Protein 9YIU (pdb70)

Secondary structure (DSSP, 8-state):
-EEEEEESS-GGG--HHHHHHHHHHHHHHHTS-GGG-EEEEE-S----BTTB-SS-EEEEEEESSS-STTHHHHHHHHHHHHHHHHH---GGGEEEEEEE--GGG-EETTEE--

B-factor: mean 47.05, std 10.89, range [30.0, 91.82]

Sequence (114 aa):
PVFQLSTNVSQSKVTPELLKQISSLVARILHKPESYVCVHVVADQSMTFAGTDDPCAVGSLKSIGGVGGSQNNSHAKALFALIKDHLEIEGNRMYIEFVDIGAGDIAYNGRTFA

Radius of gyration: 14.39 Å; Cα contacts (8 Å, |Δi|>4): 190; chains: 1; bounding box: 35×36×34 Å

Foldseek 3Di:
DEKEKEKLFDCVLVDPVLQVVVLVLLCVLQVHDSVPYYYYYHYNDQDDFPRHNPIAMEMEDEDQDSQDDCSVVVSVVVVQVSCCVRRVHDPVRYYYYYHHDDQQGDDDPHHGND

Solvent-accessible surface area: 6440 Å² total; per-residue (Å²): 24,39,0,63,1,40,0,27,12,51,133,85,70,28,56,98,104,3,60,131,60,0,16,60,20,0,13,162,8,9,158,58,83,84,95,100,22,69,30,87,20,42,19,104,71,122,37,94,34,90,72,68,116,42,66,0,0,69,5,14,0,74,3,71,29,28,9,51,54,92,72,29,101,73,20,21,163,27,0,50,50,28,1,101,103,73,2,113,0,39,39,121,30,7,144,20,106,46,37,99,35,38,30,44,118,53,68,121,145,82,61,69,104,101

Structure (mmCIF, N/CA/C/O backbone):
data_9YIU
#
_entry.id   9YIU
#
_cell.length_a   64.653
_cell.length_b   64.653
_cell.length_c   174.687
_cell.angle_alpha   90.000
_cell.angle_beta   90.000
_cell.angle_gamma   120.000
#
_symmetry.space_group_name_H-M   'H 3 2'
#
loop_
_entity.id
_entity.type
_entity.pdbx_description
1 polymer 'L-dopachrome isomerase'
2 water water
#
loop_
_atom_site.group_PDB
_atom_site.id
_atom_site.type_symbol
_atom_site.label_atom_id
_atom_site.label_alt_id
_atom_site.label_comp_id
_atom_site.label_asym_id
_atom_site.label_entity_id
_atom_site.label_seq_id
_atom_site.pdbx_PDB_ins_code
_atom_site.Cartn_x
_atom_site.Cartn_y
_atom_site.Cartn_z
_atom_site.occupancy
_atom_site.B_iso_or_equiv
_atom_site.auth_seq_id
_atom_site.auth_comp_id
_atom_site.auth_asym_id
_atom_site.auth_atom_id
_atom_site.pdbx_PDB_model_num
ATOM 1 N N . PRO A 1 1 ? 0.994 -14.248 22.541 1.000 40.200 2 PRO G N 1
ATOM 2 C CA . PRO A 1 1 ? 2.214 -13.427 22.270 1.000 39.277 2 PRO G CA 1
ATOM 3 C C . PRO A 1 1 ? 2.235 -12.851 20.854 1.000 37.759 2 PRO G C 1
ATOM 4 O O . PRO A 1 1 ? 2.132 -13.586 19.886 1.000 37.255 2 PRO G O 1
ATOM 16 N N . VAL A 1 2 ? 2.328 -11.531 20.769 1.000 33.379 3 VAL G N 1
ATOM 17 C CA . VAL A 1 2 ? 2.221 -10.795 19.534 1.000 35.072 3 VAL G CA 1
ATOM 18 C C . VAL A 1 2 ? 3.496 -9.976 19.350 1.000 36.666 3 VAL G C 1
ATOM 19 O O . VAL A 1 2 ? 3.833 -9.177 20.218 1.000 34.426 3 VAL G O 1
ATOM 32 N N . PHE A 1 3 ? 4.132 -10.141 18.177 1.000 33.323 4 PHE G N 1
ATOM 33 C CA . PHE A 1 3 ? 5.278 -9.355 17.787 1.000 32.959 4 PHE G CA 1
ATOM 34 C C . PHE A 1 3 ? 4.901 -8.507 16.565 1.000 33.418 4 PHE G C 1
ATOM 35 O O . PHE A 1 3 ? 4.410 -9.048 15.583 1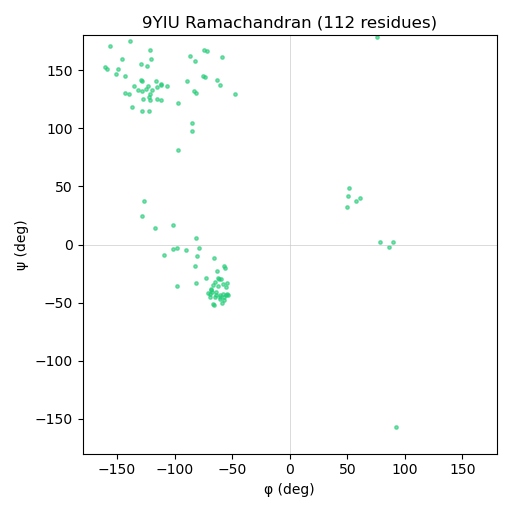.000 35.948 4 PHE G O 1
ATOM 52 N N . GLN A 1 4 ? 5.088 -7.196 16.659 1.000 32.145 5 GLN G N 1
ATOM 53 C 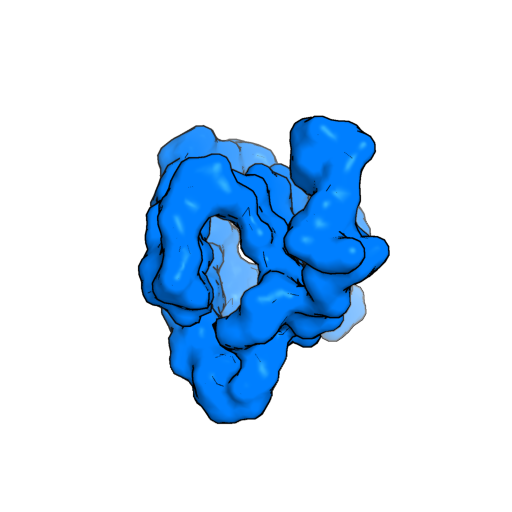CA . GLN A 1 4 ? 4.744 -6.293 15.556 1.000 32.666 5 GLN G CA 1
ATOM 54 C C . GLN A 1 4 ? 5.957 -5.424 15.273 1.000 35.942 5 GLN G C 1
ATOM 55 O O . GLN A 1 4 ? 6.660 -5.002 16.198 1.000 33.441 5 GLN G O 1
ATOM 69 N N . LEU A 1 5 ? 6.214 -5.162 13.987 1.000 33.759 6 LEU G N 1
ATOM 70 C CA . LEU A 1 5 ? 7.382 -4.395 13.623 1.000 34.748 6 LEU G CA 1
ATOM 71 C C . LEU A 1 5 ? 7.017 -3.499 12.451 1.000 34.571 6 LEU G C 1
ATOM 72 O O . LEU A 1 5 ? 6.395 -3.973 11.506 1.000 37.667 6 LEU G O 1
ATOM 88 N N . SER A 1 6 ? 7.348 -2.209 12.580 1.000 36.103 7 SER G N 1
ATOM 89 C CA . SER A 1 6 ? 7.214 -1.272 11.465 1.000 38.098 7 SER G CA 1
ATOM 90 C C . SER A 1 6 ? 8.591 -0.825 10.977 1.000 38.674 7 SER G C 1
ATOM 91 O O . SER A 1 6 ? 9.440 -0.437 11.774 1.000 38.609 7 SER G O 1
ATOM 99 N N . THR A 1 7 ? 8.779 -0.759 9.653 1.000 39.146 8 THR G N 1
ATOM 100 C CA . THR A 1 7 ? 10.061 -0.363 9.074 1.000 40.017 8 THR G CA 1
ATOM 101 C C . THR A 1 7 ? 9.841 0.425 7.782 1.000 43.601 8 THR G C 1
ATOM 102 O O . THR A 1 7 ? 8.761 0.323 7.188 1.000 47.495 8 THR G O 1
ATOM 113 N N . ASN A 1 8 ? 10.875 1.188 7.385 1.000 42.501 9 ASN G N 1
ATOM 114 C CA . ASN A 1 8 ? 10.843 1.970 6.155 1.000 47.017 9 ASN G CA 1
ATOM 115 C C . ASN A 1 8 ? 11.555 1.211 5.028 1.000 51.156 9 ASN G C 1
ATOM 116 O O . ASN A 1 8 ? 11.602 1.698 3.882 1.000 54.130 9 ASN G O 1
ATOM 127 N N . VAL A 1 9 ? 12.128 0.031 5.335 1.000 49.595 10 VAL G N 1
ATOM 128 C CA . VAL A 1 9 ? 12.820 -0.748 4.311 1.000 54.473 10 VAL G CA 1
ATOM 129 C C . VAL A 1 9 ? 11.779 -1.347 3.360 1.000 55.164 10 VAL G C 1
ATOM 130 O O . VAL A 1 9 ? 10.588 -1.365 3.670 1.000 54.279 10 VAL G O 1
ATOM 143 N N . SER A 1 10 ? 12.225 -1.868 2.200 1.000 59.413 11 SER G N 1
ATOM 144 C CA . SER A 1 10 ? 11.308 -2.338 1.167 1.000 59.959 11 SER G CA 1
ATOM 145 C C . SER A 1 10 ? 10.669 -3.656 1.589 1.000 55.320 11 SER G C 1
ATOM 146 O O . SER A 1 10 ? 11.339 -4.511 2.185 1.000 55.891 11 SER G O 1
ATOM 154 N N . GLN A 1 11 ? 9.394 -3.817 1.211 1.000 54.373 12 GLN G N 1
ATOM 155 C CA . GLN A 1 11 ? 8.643 -5.042 1.412 1.000 57.141 12 GLN G CA 1
ATOM 156 C C . GLN A 1 11 ? 9.343 -6.235 0.746 1.000 56.200 12 GLN G C 1
ATOM 157 O O . GLN A 1 11 ? 9.102 -7.376 1.152 1.000 46.361 12 GLN G O 1
ATOM 171 N N . SER A 1 12 ? 10.256 -5.974 -0.195 1.000 62.835 13 SER G N 1
ATOM 172 C CA . SER A 1 12 ? 11.031 -7.035 -0.827 1.000 64.594 13 SER G CA 1
ATOM 173 C C . SER A 1 12 ? 11.758 -7.866 0.237 1.000 65.186 13 SER G C 1
ATOM 174 O O . SER A 1 12 ? 11.889 -9.069 0.099 1.000 59.840 13 SER G O 1
ATOM 182 N N . LYS A 1 13 ? 12.240 -7.231 1.308 1.000 63.918 14 LYS G N 1
ATOM 183 C CA . LYS A 1 13 ? 13.012 -7.942 2.325 1.000 65.202 14 LYS G CA 1
ATOM 184 C C . LYS A 1 13 ? 12.118 -8.717 3.307 1.000 64.671 14 LYS G C 1
ATOM 185 O O . LYS A 1 13 ? 12.587 -9.574 4.049 1.000 59.524 14 LYS G O 1
ATOM 204 N N . VAL A 1 14 ? 10.808 -8.507 3.270 1.000 57.603 15 VAL G N 1
ATOM 205 C CA . VAL A 1 14 ? 9.932 -9.093 4.255 1.000 57.810 15 VAL G CA 1
ATOM 206 C C . VAL A 1 14 ? 9.360 -10.354 3.671 1.000 57.877 15 VAL G C 1
ATOM 207 O O . VAL A 1 14 ? 8.295 -10.427 3.086 1.000 59.016 15 VAL G O 1
ATOM 220 N N . THR A 1 15 ? 10.141 -11.357 3.759 1.000 58.120 16 THR G N 1
ATOM 221 C CA . THR A 1 15 ? 9.672 -12.502 3.047 1.000 60.338 16 THR G CA 1
ATOM 222 C C . THR A 1 15 ? 8.758 -13.285 3.957 1.000 57.866 16 THR G C 1
ATOM 223 O O . THR A 1 15 ? 8.820 -13.149 5.174 1.000 51.738 16 THR G O 1
ATOM 234 N N . PRO A 1 16 ? 7.922 -14.190 3.432 1.000 61.758 17 PRO G N 1
ATOM 235 C CA . PRO A 1 16 ? 7.212 -15.131 4.311 1.000 61.198 17 PRO G CA 1
ATOM 236 C C . PRO A 1 16 ? 8.108 -16.034 5.159 1.000 59.288 17 PRO G C 1
ATOM 237 O O . PRO A 1 16 ? 7.748 -16.468 6.236 1.000 54.869 17 PRO G O 1
ATOM 248 N N . GLU A 1 17 ? 9.298 -16.366 4.695 1.000 52.050 18 GLU G N 1
ATOM 249 C CA . GLU A 1 17 ? 10.263 -16.984 5.582 1.000 55.408 18 GLU G CA 1
ATOM 250 C C . GLU A 1 17 ? 10.755 -16.055 6.677 1.000 50.398 18 GLU G C 1
ATOM 251 O O . GLU A 1 17 ? 11.032 -16.458 7.780 1.000 49.624 18 GLU G O 1
ATOM 263 N N . LEU A 1 18 ? 11.018 -14.817 6.423 1.000 50.388 19 LEU G N 1
ATOM 264 C CA . LEU A 1 18 ? 11.353 -14.049 7.588 1.000 45.013 19 LEU G CA 1
ATOM 265 C C . LEU A 1 18 ? 10.277 -14.173 8.673 1.000 44.483 19 LEU G C 1
ATOM 266 O O . LEU A 1 18 ? 10.601 -14.342 9.850 1.000 44.095 19 LEU G O 1
ATOM 282 N N . LEU A 1 19 ? 9.001 -14.101 8.304 1.000 43.226 20 LEU G N 1
ATOM 283 C CA . LEU A 1 19 ? 7.951 -14.071 9.316 1.000 44.290 20 LEU G CA 1
ATOM 284 C C . LEU A 1 19 ? 7.981 -15.366 10.122 1.000 43.977 20 LEU G C 1
ATOM 285 O O . LEU A 1 19 ? 7.681 -15.387 11.306 1.000 39.524 20 LEU G O 1
ATOM 301 N N . LYS A 1 20 ? 8.296 -16.463 9.442 1.000 41.363 21 LYS G N 1
ATOM 302 C CA . LYS A 1 20 ? 8.425 -17.760 10.078 1.000 45.076 21 LYS G CA 1
ATOM 303 C C . LYS A 1 20 ? 9.560 -17.823 11.088 1.000 43.141 21 LYS G C 1
ATOM 304 O O . LYS A 1 20 ? 9.421 -18.463 12.118 1.000 44.582 21 LYS G O 1
ATOM 323 N N . GLN A 1 21 ? 10.715 -17.261 10.736 1.000 44.240 22 GLN G N 1
ATOM 324 C CA . GLN A 1 21 ? 11.868 -17.286 11.621 1.000 45.563 22 GLN G CA 1
ATOM 325 C C . GLN A 1 21 ? 11.608 -16.406 12.844 1.000 42.070 22 GLN G C 1
ATOM 326 O O . GLN A 1 21 ? 12.060 -16.729 13.938 1.000 39.513 22 GLN G O 1
ATOM 340 N N . ILE A 1 22 ? 10.942 -15.265 12.632 1.000 39.756 23 ILE G N 1
ATOM 341 C CA . ILE A 1 22 ? 10.526 -14.421 13.745 1.000 37.808 23 ILE G CA 1
ATOM 342 C C . ILE A 1 22 ? 9.586 -15.187 14.667 1.000 39.450 23 ILE G C 1
ATOM 343 O O . ILE A 1 22 ? 9.738 -15.101 15.881 1.000 37.931 23 ILE G O 1
ATOM 359 N N . SER A 1 23 ? 8.621 -15.902 14.083 1.000 38.983 24 SER G N 1
ATOM 360 C CA . SER A 1 23 ? 7.623 -16.637 14.835 1.000 40.431 24 SER G CA 1
ATOM 361 C C . SER A 1 23 ? 8.286 -17.665 15.747 1.000 40.988 24 SER G C 1
ATOM 362 O O . SER A 1 23 ? 7.994 -17.762 16.953 1.000 39.475 24 SER G O 1
ATOM 370 N N . SER A 1 24 ? 9.170 -18.436 15.133 1.000 37.640 25 SER G N 1
ATOM 371 C CA . SER A 1 24 ? 9.930 -19.452 15.821 1.000 41.033 25 SER G CA 1
ATOM 372 C C . SER A 1 24 ? 10.725 -18.830 16.978 1.000 40.515 25 SER G C 1
ATOM 373 O O . SER A 1 24 ? 10.787 -19.385 18.083 1.000 40.802 25 SER G O 1
ATOM 381 N N . LEU A 1 25 ? 11.376 -17.698 16.712 1.000 38.306 26 LEU G N 1
ATOM 382 C CA . LEU A 1 25 ? 12.238 -17.089 17.703 1.000 40.264 26 LEU G CA 1
ATOM 383 C C . LEU A 1 25 ? 11.398 -16.551 18.861 1.000 38.793 26 LEU G C 1
ATOM 384 O O . LEU A 1 25 ? 11.791 -16.687 20.015 1.000 39.312 26 LEU G O 1
ATOM 400 N N . VAL A 1 26 ? 10.240 -15.978 18.560 1.000 36.142 27 VAL G N 1
ATOM 401 C CA . VAL A 1 26 ? 9.385 -15.415 19.600 1.000 36.370 27 VAL G CA 1
ATOM 402 C C . VAL A 1 26 ? 8.899 -16.545 20.501 1.000 37.400 27 VAL G C 1
ATOM 403 O O . VAL A 1 26 ? 8.947 -16.406 21.710 1.000 37.940 27 VAL G O 1
ATOM 416 N N . ALA A 1 27 ? 8.460 -17.662 19.929 1.000 35.995 28 ALA G N 1
ATOM 417 C CA . ALA A 1 27 ? 8.035 -18.814 20.715 1.000 37.765 28 ALA G CA 1
ATOM 418 C C . ALA A 1 27 ? 9.152 -19.250 21.668 1.000 40.196 28 ALA G C 1
ATOM 419 O O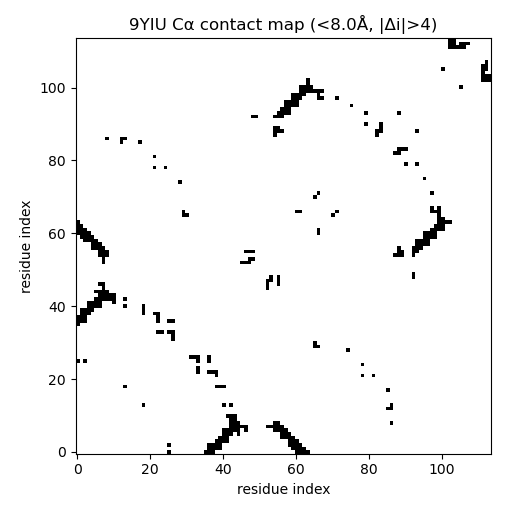 . ALA A 1 27 ? 8.872 -19.586 22.811 1.000 43.706 28 ALA G O 1
ATOM 426 N N . ARG A 1 28 ? 10.399 -19.281 21.172 1.000 38.096 29 ARG G N 1
ATOM 427 C CA . ARG A 1 28 ? 11.549 -19.761 21.922 1.000 42.068 29 ARG G CA 1
ATOM 428 C C . ARG A 1 28 ? 11.829 -18.821 23.091 1.000 41.264 29 ARG G C 1
ATOM 429 O O . ARG A 1 28 ? 11.996 -19.286 24.222 1.000 40.587 29 ARG G O 1
ATOM 450 N N . ILE A 1 29 ? 11.918 -17.515 22.811 1.000 39.669 30 ILE G N 1
ATOM 451 C CA . ILE A 1 29 ? 12.343 -16.563 23.837 1.000 42.403 30 ILE G CA 1
ATOM 452 C C . ILE A 1 29 ? 11.257 -16.335 24.893 1.000 40.739 30 ILE G C 1
ATOM 453 O O . ILE A 1 29 ? 11.600 -16.039 26.048 1.000 40.357 30 ILE G O 1
ATOM 469 N N . LEU A 1 30 ? 9.973 -16.481 24.539 1.000 36.474 31 LEU G N 1
ATOM 470 C CA . LEU A 1 30 ? 8.902 -16.405 25.537 1.000 38.282 31 LEU G CA 1
ATOM 471 C C . LEU A 1 30 ? 8.546 -17.748 26.174 1.000 38.082 31 LEU G C 1
ATOM 472 O O . LEU A 1 30 ? 7.712 -17.805 27.090 1.000 39.370 31 LEU G O 1
ATOM 488 N N . HIS A 1 31 ? 9.148 -18.832 25.704 1.000 38.959 32 HIS G N 1
ATOM 489 C CA . HIS A 1 31 ? 8.831 -20.170 26.196 1.000 39.100 32 HIS G CA 1
ATOM 490 C C . HIS A 1 31 ? 7.319 -20.429 26.154 1.000 39.750 32 HIS G C 1
ATOM 491 O O . HIS A 1 31 ? 6.718 -20.929 27.107 1.000 40.422 32 HIS G O 1
ATOM 506 N N . LYS A 1 32 ? 6.697 -20.128 25.014 1.000 36.972 33 LYS G N 1
ATOM 507 C CA . LYS A 1 32 ? 5.290 -20.393 24.819 1.000 37.609 33 LYS G CA 1
ATOM 508 C C . LYS A 1 32 ? 5.127 -21.151 23.514 1.000 39.758 33 LYS G C 1
ATOM 509 O O . LYS A 1 32 ? 5.972 -21.024 22.646 1.000 41.064 33 LYS G O 1
ATOM 528 N N . PRO A 1 33 ? 4.049 -21.933 23.350 1.000 40.148 34 PRO G N 1
ATOM 529 C CA . PRO A 1 33 ? 3.829 -22.676 22.109 1.000 38.266 34 PRO G CA 1
ATOM 530 C C . PRO A 1 33 ? 3.713 -21.734 20.905 1.000 38.209 34 PRO G C 1
ATOM 531 O O . PRO A 1 33 ? 3.015 -20.722 20.942 1.000 36.025 34 PRO G O 1
ATOM 542 N N . GLU A 1 34 ? 4.358 -22.114 19.796 1.000 39.295 35 GLU G N 1
ATOM 543 C CA . GLU A 1 34 ? 4.278 -21.311 18.584 1.000 40.827 35 GLU G CA 1
ATOM 544 C C . GLU A 1 34 ? 2.841 -21.235 18.038 1.000 39.566 35 GLU G C 1
ATOM 545 O O . GLU A 1 34 ? 2.491 -20.265 17.354 1.000 38.491 35 GLU G O 1
ATOM 557 N N . SER A 1 35 ? 1.994 -22.205 18.381 1.000 36.898 36 SER G N 1
ATOM 558 C CA . SER A 1 35 ? 0.586 -22.162 18.004 1.000 40.750 36 SER G CA 1
ATOM 559 C C . SER A 1 35 ? -0.140 -20.898 18.471 1.000 41.152 36 SER G C 1
ATOM 560 O O . SER A 1 35 ? -1.187 -20.600 17.905 1.000 40.328 36 SER G O 1
ATOM 568 N N . TYR A 1 36 ? 0.378 -20.168 19.488 1.000 36.737 37 TYR G N 1
ATOM 569 C CA . TYR A 1 36 ? -0.248 -18.929 19.939 1.000 36.302 37 TYR G CA 1
ATOM 570 C C . TYR A 1 36 ? 0.439 -17.664 19.424 1.000 36.582 37 TYR G C 1
ATOM 571 O O . TYR A 1 36 ? -0.018 -16.555 19.724 1.000 37.633 37 TYR G O 1
ATOM 589 N N . VAL A 1 37 ? 1.553 -17.817 18.694 1.000 36.081 38 VAL G N 1
ATOM 590 C CA . VAL A 1 37 ? 2.351 -16.665 18.289 1.000 32.285 38 VAL G CA 1
ATOM 591 C C . VAL A 1 37 ? 1.740 -16.049 17.032 1.000 34.182 38 VAL G C 1
ATOM 592 O O . VAL A 1 37 ? 1.462 -16.753 16.054 1.000 34.861 38 VAL G O 1
ATOM 605 N N . CYS A 1 38 ? 1.595 -14.727 17.085 1.000 33.394 39 CYS G N 1
ATOM 606 C CA . CYS A 1 38 ? 1.212 -13.931 15.934 1.000 35.024 39 CYS G CA 1
ATOM 607 C C . CYS A 1 38 ? 2.308 -12.914 15.637 1.000 36.660 39 CYS G C 1
ATOM 608 O O . CYS A 1 38 ? 2.823 -12.278 16.545 1.000 31.656 39 CYS G O 1
ATOM 616 N N . VAL A 1 39 ? 2.696 -12.806 14.358 1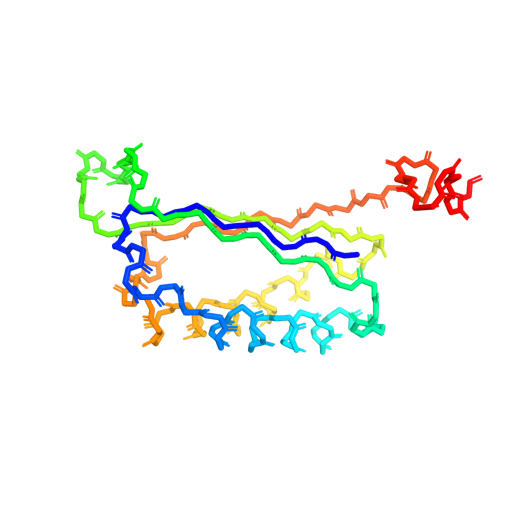.000 36.473 40 VAL G N 1
ATOM 617 C CA . VAL A 1 39 ? 3.746 -11.911 13.906 1.000 36.712 40 VAL G CA 1
ATOM 618 C C . VAL A 1 39 ? 3.157 -10.999 12.829 1.000 37.689 40 VAL G C 1
ATOM 619 O O . VAL A 1 39 ? 2.432 -11.491 11.947 1.000 37.705 40 VAL G O 1
ATOM 632 N N . HIS A 1 40 ? 3.482 -9.702 12.913 1.000 34.671 41 HIS G N 1
ATOM 633 C CA . HIS A 1 40 ? 3.022 -8.706 11.957 1.000 35.811 41 HIS G CA 1
ATOM 634 C C . HIS A 1 40 ? 4.189 -7.783 11.619 1.000 39.025 41 HIS G C 1
ATOM 635 O O . HIS A 1 40 ? 4.741 -7.133 12.502 1.000 35.102 41 HIS G O 1
ATOM 650 N N . VAL A 1 41 ? 4.584 -7.760 10.317 1.000 37.500 42 VAL G N 1
ATOM 651 C CA . VAL A 1 41 ? 5.681 -6.903 9.931 1.000 39.116 42 VAL G CA 1
ATOM 652 C C . VAL A 1 41 ? 5.175 -6.023 8.831 1.000 42.140 42 VAL G C 1
ATOM 653 O O . VAL A 1 41 ? 4.571 -6.535 7.894 1.000 43.734 42 VAL G O 1
ATOM 666 N N . VAL A 1 42 ? 5.479 -4.741 8.972 1.000 42.217 43 VAL G N 1
ATOM 667 C CA . VAL A 1 42 ? 4.962 -3.724 8.072 1.000 46.315 43 VAL G CA 1
ATOM 668 C C . VAL A 1 42 ? 6.142 -3.009 7.430 1.000 45.174 43 VAL G C 1
ATOM 669 O O . VAL A 1 42 ? 7.034 -2.577 8.120 1.000 44.464 43 VAL G O 1
ATOM 682 N N . ALA A 1 43 ? 6.151 -2.879 6.098 1.000 44.682 44 ALA G N 1
ATOM 683 C CA . ALA A 1 43 ? 7.346 -2.411 5.403 1.000 46.517 44 ALA G CA 1
ATOM 684 C C . ALA A 1 43 ? 7.030 -1.145 4.611 1.000 44.803 44 ALA G C 1
ATOM 685 O O . ALA A 1 43 ? 5.863 -0.779 4.509 1.000 41.559 44 ALA G O 1
ATOM 692 N N . ASP A 1 44 ? 8.096 -0.466 4.145 1.000 49.275 45 ASP G N 1
ATOM 693 C CA . ASP A 1 44 ? 7.988 0.720 3.292 1.000 54.241 45 ASP G CA 1
ATOM 694 C C . ASP A 1 44 ? 7.159 1.825 3.950 1.000 52.657 45 ASP G C 1
ATOM 695 O O . ASP A 1 44 ? 6.435 2.552 3.266 1.000 49.962 45 ASP G O 1
ATOM 704 N N . GLN A 1 45 ? 7.305 1.967 5.268 1.000 48.248 46 GLN G N 1
ATOM 705 C CA . GLN A 1 45 ? 6.608 3.006 6.007 1.000 44.990 46 GLN G CA 1
ATOM 706 C C . GLN A 1 45 ? 7.330 4.345 5.914 1.000 39.866 46 GLN G C 1
ATOM 707 O O . GLN A 1 45 ? 8.517 4.390 5.628 1.000 44.126 46 GLN G O 1
ATOM 721 N N . SER A 1 46 ? 6.581 5.430 6.144 1.000 37.181 47 SER G N 1
ATOM 722 C CA . SER A 1 46 ? 7.133 6.761 6.251 1.000 38.518 47 SER G CA 1
ATOM 723 C C . SER A 1 46 ? 7.595 6.971 7.675 1.000 39.837 47 SER G C 1
ATOM 724 O O . SER A 1 46 ? 6.766 7.124 8.560 1.000 36.280 47 SER G O 1
ATOM 732 N N . MET A 1 47 ? 8.904 6.917 7.863 1.000 37.577 48 MET G N 1
ATOM 733 C CA . MET A 1 47 ? 9.450 6.880 9.210 1.000 37.315 48 MET G CA 1
ATOM 734 C C . MET A 1 47 ? 10.715 7.701 9.180 1.000 40.951 48 MET G C 1
ATOM 735 O O . MET A 1 47 ? 11.363 7.718 8.152 1.000 43.512 48 MET G O 1
ATOM 749 N N . THR A 1 48 ? 11.003 8.407 10.271 1.000 39.538 49 THR G N 1
ATOM 750 C CA . THR A 1 48 ? 12.327 8.933 10.510 1.000 40.068 49 THR G CA 1
ATOM 751 C C . THR A 1 48 ? 12.838 8.433 11.862 1.000 38.971 49 THR G C 1
ATOM 752 O O . THR A 1 48 ? 12.084 8.114 12.789 1.000 36.887 49 THR G O 1
ATOM 763 N N . PHE A 1 49 ? 14.158 8.366 11.938 1.000 38.640 50 PHE G N 1
ATOM 764 C CA . PHE A 1 49 ? 14.850 8.137 13.189 1.000 39.173 50 PHE G CA 1
ATOM 765 C C . PHE A 1 49 ? 15.994 9.136 13.212 1.000 42.390 50 PHE G C 1
ATOM 766 O O . PHE A 1 49 ? 16.658 9.343 12.190 1.000 43.771 50 PHE G O 1
ATOM 783 N N . ALA A 1 50 ? 16.190 9.771 14.358 1.000 38.475 51 ALA G N 1
ATOM 784 C CA . ALA A 1 50 ? 17.177 10.826 14.509 1.000 39.888 51 ALA G CA 1
ATOM 785 C C . ALA A 1 50 ? 17.069 11.879 13.419 1.000 40.979 51 ALA G C 1
ATOM 786 O O . ALA A 1 50 ? 18.082 12.435 13.035 1.000 44.272 51 ALA G O 1
ATOM 793 N N . GLY A 1 51 ? 15.862 12.139 12.912 1.000 40.787 52 GLY G N 1
ATOM 794 C CA . GLY A 1 51 ? 15.667 13.221 11.956 1.000 45.023 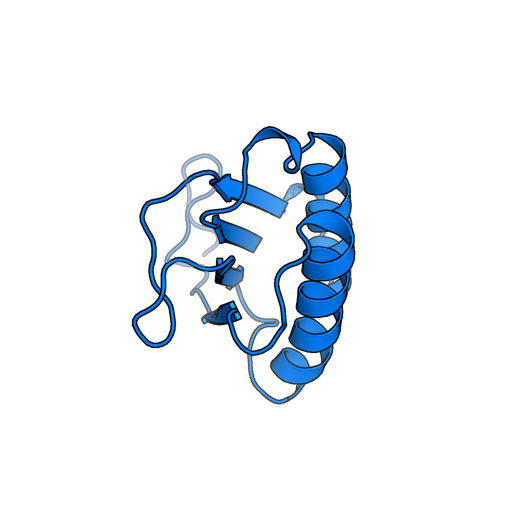52 GLY G CA 1
ATOM 795 C C . GLY A 1 51 ? 15.920 12.809 10.501 1.000 45.719 52 GLY G C 1
ATOM 796 O O . GLY A 1 51 ? 15.738 13.663 9.612 1.000 48.995 52 GLY G O 1
ATOM 800 N N . THR A 1 52 ? 16.324 11.541 10.250 1.000 44.110 53 THR G N 1
ATOM 801 C CA . THR A 1 52 ? 16.676 11.103 8.896 1.000 46.599 53 THR G CA 1
ATOM 802 C C . THR A 1 52 ? 15.770 9.948 8.467 1.000 47.621 53 THR G C 1
ATOM 803 O O . THR A 1 52 ? 15.184 9.260 9.319 1.000 45.279 53 THR G O 1
ATOM 814 N N . ASP A 1 53 ? 15.666 9.712 7.149 1.000 49.040 54 ASP G N 1
ATOM 815 C CA . ASP A 1 53 ? 14.789 8.679 6.631 1.000 51.481 54 ASP G CA 1
ATOM 816 C C . A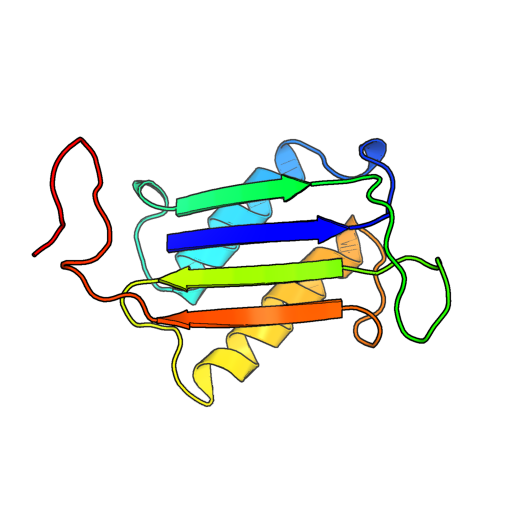SP A 1 53 ? 15.595 7.437 6.257 1.000 49.839 54 ASP G C 1
ATOM 817 O O . ASP A 1 53 ? 15.104 6.562 5.535 1.000 53.067 54 ASP G O 1
ATOM 826 N N . ASP A 1 54 ? 16.831 7.326 6.753 1.000 49.415 55 ASP G N 1
ATOM 827 C CA . ASP A 1 54 ? 17.613 6.104 6.586 1.000 52.012 55 ASP G CA 1
ATOM 828 C C . ASP A 1 54 ? 16.858 4.929 7.219 1.000 54.319 55 ASP G C 1
ATOM 829 O O . ASP A 1 54 ? 15.970 5.139 8.044 1.000 48.236 55 ASP G O 1
ATOM 835 N N . PRO A 1 55 ? 17.187 3.659 6.871 1.000 52.329 56 PRO G N 1
ATOM 836 C CA . PRO A 1 55 ? 16.532 2.482 7.450 1.000 49.466 56 PRO G CA 1
ATOM 837 C C . PRO A 1 55 ? 16.394 2.485 8.967 1.000 45.541 56 PRO G C 1
ATOM 838 O O . PRO A 1 55 ? 17.377 2.675 9.675 1.000 47.087 56 PRO G O 1
ATOM 849 N N . CYS A 1 56 ? 15.180 2.235 9.437 1.000 44.493 57 CYS G N 1
ATOM 850 C CA . CYS A 1 56 ? 14.907 2.223 10.867 1.000 42.436 57 CYS G CA 1
ATOM 851 C C . CYS A 1 56 ? 13.678 1.359 11.112 1.000 41.498 57 CYS G C 1
ATOM 852 O O . CYS A 1 56 ? 12.995 0.971 10.167 1.000 40.874 57 CYS G O 1
ATOM 860 N N . ALA A 1 57 ? 13.391 1.083 12.389 1.000 40.354 58 ALA G N 1
ATOM 861 C CA . ALA A 1 57 ? 12.270 0.234 12.754 1.000 38.805 58 ALA G CA 1
ATOM 862 C C . ALA A 1 57 ? 11.857 0.505 14.192 1.000 36.846 58 ALA G C 1
ATOM 863 O O . ALA A 1 57 ? 12.681 0.911 15.002 1.000 38.040 58 ALA G O 1
ATOM 870 N N . VAL A 1 58 ? 10.564 0.291 14.453 1.000 37.294 59 VAL G N 1
ATOM 871 C CA . VAL A 1 58 ? 10.003 0.287 15.788 1.000 35.589 59 VAL G CA 1
ATOM 872 C C . VAL A 1 58 ? 9.150 -0.955 15.900 1.000 36.491 59 VAL G C 1
ATOM 873 O O . VAL A 1 58 ? 8.332 -1.202 15.046 1.000 36.898 59 VAL G O 1
ATOM 886 N N . GLY A 1 59 ? 9.291 -1.706 16.991 1.000 38.701 60 GLY G N 1
ATOM 887 C CA . GLY A 1 59 ? 8.485 -2.895 17.187 1.000 34.079 60 GLY G CA 1
ATOM 888 C C . GLY A 1 59 ? 7.998 -3.029 18.615 1.000 31.762 60 GLY G C 1
ATOM 889 O O . GLY A 1 59 ? 8.336 -2.214 19.460 1.000 32.150 60 GLY G O 1
ATOM 893 N N . SER A 1 60 ? 7.174 -4.049 18.821 1.000 32.044 61 SER G N 1
ATOM 894 C CA . SER A 1 60 ? 6.704 -4.374 20.161 1.000 32.632 61 SER G CA 1
ATOM 895 C C . SER A 1 60 ? 6.424 -5.873 20.263 1.000 34.600 61 SER G C 1
ATOM 896 O O . SER A 1 60 ? 5.950 -6.519 19.322 1.000 32.565 61 SER G O 1
ATOM 904 N N . LEU A 1 61 ? 6.677 -6.386 21.470 1.000 31.781 62 LEU G N 1
ATOM 905 C CA . LEU A 1 61 ? 6.441 -7.759 21.838 1.000 30.833 62 LEU G CA 1
ATOM 906 C C . LEU A 1 61 ? 5.498 -7.725 23.032 1.000 33.260 62 LEU G C 1
ATOM 907 O O . LEU A 1 61 ? 5.870 -7.160 24.065 1.000 32.744 62 LEU G O 1
ATOM 923 N N . LYS A 1 62 ? 4.280 -8.245 22.858 1.000 33.424 63 LYS G N 1
ATOM 924 C CA . LYS A 1 62 ? 3.259 -8.212 23.889 1.000 35.202 63 LYS G CA 1
ATOM 925 C C . LYS A 1 62 ? 2.935 -9.627 24.321 1.000 33.675 63 LYS G C 1
ATOM 926 O O . LYS A 1 62 ? 2.798 -10.501 23.499 1.000 31.929 63 LYS G O 1
ATOM 945 N N . SER A 1 63 ? 2.819 -9.857 25.630 1.000 33.654 64 SER G N 1
ATOM 946 C CA . SER A 1 63 ? 2.787 -11.211 26.125 1.000 36.396 64 SER G CA 1
ATOM 947 C C . SER A 1 63 ? 2.166 -11.187 27.513 1.000 36.257 64 SER G C 1
ATOM 948 O O . SER A 1 63 ? 2.238 -10.166 28.196 1.000 38.122 64 SER G O 1
ATOM 956 N N . ILE A 1 64 ? 1.555 -12.290 27.907 1.000 35.816 65 ILE G N 1
ATOM 957 C CA . ILE A 1 64 ? 1.180 -12.446 29.313 1.000 37.396 65 ILE G CA 1
ATOM 958 C C . ILE A 1 64 ? 2.401 -12.996 30.038 1.000 39.243 65 ILE G C 1
ATOM 959 O O . ILE A 1 64 ? 2.637 -14.194 29.987 1.000 41.696 65 ILE G O 1
ATOM 975 N N . GLY A 1 65 ? 3.168 -12.101 30.680 1.000 40.813 66 GLY G N 1
ATOM 976 C CA . GLY A 1 65 ? 4.417 -12.456 31.334 1.000 43.725 66 GLY G CA 1
ATOM 977 C C . GLY A 1 65 ? 5.551 -12.683 30.323 1.000 42.094 66 GLY G C 1
ATOM 978 O O . GLY A 1 65 ? 5.362 -12.521 29.116 1.000 40.817 66 GLY G O 1
ATOM 982 N N . GLY A 1 66 ? 6.749 -12.986 30.835 1.000 41.172 67 GLY G N 1
ATOM 983 C CA . GLY A 1 66 ? 7.921 -13.245 30.015 1.000 43.431 67 GLY G CA 1
ATOM 984 C C . GLY A 1 66 ? 8.565 -11.961 29.479 1.000 42.768 67 GLY G C 1
ATOM 985 O O . GLY A 1 66 ? 9.562 -12.021 28.766 1.000 41.056 67 GLY G O 1
ATOM 989 N N . VAL A 1 67 ? 8.025 -10.784 29.855 1.000 41.980 68 VAL G N 1
ATOM 990 C CA . VAL A 1 67 ? 8.490 -9.537 29.288 1.000 45.044 68 VAL G CA 1
ATOM 991 C C . VAL A 1 67 ? 8.877 -8.565 30.392 1.000 50.169 68 VAL G C 1
ATOM 992 O O . VAL A 1 67 ? 8.699 -7.358 30.231 1.000 53.271 68 VAL G O 1
ATOM 1005 N N . GLY A 1 68 ? 9.478 -9.053 31.484 1.000 54.911 69 GLY G N 1
ATOM 1006 C CA . GLY A 1 68 ? 9.820 -8.115 32.538 1.000 56.734 69 GLY G CA 1
ATOM 1007 C C . GLY A 1 68 ? 11.280 -8.227 32.942 1.000 62.649 69 GLY G C 1
ATOM 1008 O O . GLY A 1 68 ? 11.718 -9.317 33.297 1.000 69.200 69 GLY G O 1
ATOM 1012 N N . GLY A 1 69 ? 12.022 -7.119 32.909 1.000 58.682 70 GLY G N 1
ATOM 1013 C CA . GLY A 1 69 ? 13.329 -7.128 33.543 1.000 63.621 70 GLY G CA 1
ATOM 1014 C C . GLY A 1 69 ? 14.475 -7.508 32.610 1.000 59.786 70 GLY G C 1
ATOM 1015 O O . GLY A 1 69 ? 14.380 -7.335 31.403 1.000 65.702 70 GLY G O 1
ATOM 1019 N N . SER A 1 70 ? 15.570 -7.993 33.203 1.000 60.221 71 SER G N 1
ATOM 1020 C CA . SER A 1 70 ? 16.787 -8.240 32.446 1.000 64.463 71 SER G CA 1
ATOM 1021 C C . SER A 1 70 ? 16.550 -9.357 31.423 1.000 55.068 71 SER G C 1
ATOM 1022 O O . SER A 1 70 ? 17.391 -9.544 30.545 1.000 60.153 71 SER G O 1
ATOM 1030 N N . GLN A 1 71 ? 15.420 -10.088 31.506 1.000 50.524 72 GLN G N 1
ATOM 1031 C CA . GLN A 1 71 ? 15.123 -11.063 30.455 1.000 53.622 72 GLN G CA 1
ATOM 1032 C C . GLN A 1 71 ? 14.908 -10.302 29.153 1.000 51.612 72 GLN G C 1
ATOM 1033 O O . GLN A 1 71 ? 15.249 -10.805 28.080 1.000 52.083 72 GLN G O 1
ATOM 1047 N N . ASN A 1 72 ? 14.375 -9.076 29.260 1.000 47.056 73 ASN G N 1
ATOM 1048 C CA . ASN A 1 72 ? 14.134 -8.279 28.069 1.000 43.286 73 ASN G CA 1
ATOM 1049 C C . ASN A 1 72 ? 15.456 -7.978 27.365 1.000 45.532 73 ASN G C 1
ATOM 1050 O O . ASN A 1 72 ? 15.463 -7.876 26.132 1.000 42.361 73 ASN G O 1
ATOM 1061 N N . ASN A 1 73 ? 16.567 -7.910 28.114 1.000 44.843 74 ASN G N 1
ATOM 1062 C CA . ASN A 1 73 ? 17.857 -7.640 27.509 1.000 49.967 74 ASN G CA 1
ATOM 1063 C C . ASN A 1 73 ? 18.287 -8.760 26.591 1.000 50.228 74 ASN G C 1
ATOM 1064 O O . ASN A 1 73 ? 18.684 -8.489 25.464 1.000 54.698 74 ASN G O 1
ATOM 1075 N N . SER A 1 74 ? 18.262 -9.986 27.109 1.000 50.866 75 SER G N 1
ATOM 1076 C CA . SER A 1 74 ? 18.662 -11.155 26.339 1.000 55.769 75 SER G CA 1
ATOM 1077 C C . SER A 1 74 ? 17.773 -11.325 25.095 1.000 53.982 75 SER G C 1
ATOM 1078 O O . SER A 1 74 ? 18.230 -11.608 23.976 1.000 56.775 75 SER G O 1
ATOM 1086 N N . HIS A 1 75 ? 16.472 -11.140 25.290 1.000 47.340 76 HIS G N 1
ATOM 1087 C CA . HIS A 1 75 ? 15.506 -11.283 24.207 1.000 45.626 76 HIS G CA 1
ATOM 1088 C C . HIS A 1 75 ? 15.735 -10.228 23.128 1.000 42.485 76 HIS G C 1
ATOM 1089 O O . HIS A 1 75 ? 15.652 -10.549 21.936 1.000 45.815 76 HIS G O 1
ATOM 1104 N N . ALA A 1 76 ? 16.026 -8.987 23.535 1.000 40.253 77 ALA G N 1
ATOM 1105 C CA . ALA A 1 76 ? 16.358 -7.918 22.598 1.000 40.776 77 ALA G CA 1
ATOM 1106 C C . ALA A 1 76 ? 17.549 -8.283 21.714 1.000 45.277 77 ALA G C 1
ATOM 1107 O O . ALA A 1 76 ? 17.546 -8.067 20.497 1.000 46.517 77 ALA G O 1
ATOM 1114 N N . LYS A 1 77 ? 18.613 -8.774 22.332 1.000 46.663 78 LYS G N 1
ATOM 1115 C CA . LYS A 1 77 ? 19.818 -9.055 21.573 1.000 49.800 78 LYS G CA 1
ATOM 1116 C C . LYS A 1 77 ? 19.472 -9.982 20.399 1.000 50.790 78 LYS G C 1
ATOM 1117 O O . LYS A 1 77 ? 19.954 -9.774 19.283 1.000 51.366 78 LYS G O 1
ATOM 1136 N N . ALA A 1 78 ? 18.633 -10.995 20.653 1.000 48.956 79 ALA G N 1
ATOM 1137 C CA . ALA A 1 78 ? 18.308 -12.004 19.646 1.000 48.647 79 ALA G CA 1
ATOM 1138 C C . ALA A 1 78 ? 17.455 -11.422 18.508 1.000 47.741 79 ALA G C 1
ATOM 1139 O O . ALA A 1 78 ? 17.681 -11.735 17.331 1.000 45.687 79 ALA G O 1
ATOM 1146 N N . LEU A 1 79 ? 16.467 -10.588 18.871 1.000 46.404 80 LEU G N 1
ATOM 1147 C CA . LE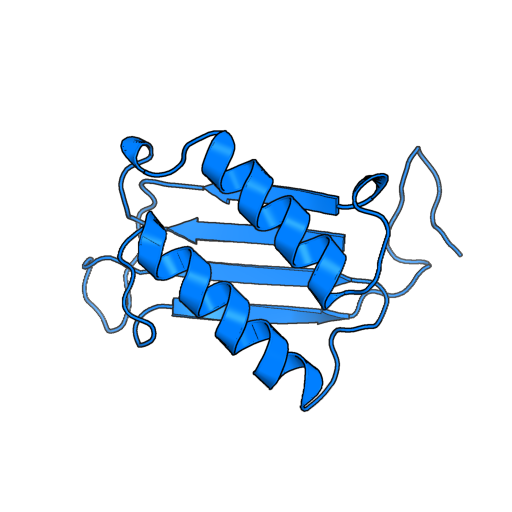U A 1 79 ? 15.531 -9.981 17.931 1.000 41.326 80 LEU G CA 1
ATOM 1148 C C . LEU A 1 79 ? 16.262 -8.959 17.077 1.000 43.166 80 LEU G C 1
ATOM 1149 O O . LEU A 1 79 ? 16.075 -8.936 15.867 1.000 43.472 80 LEU G O 1
ATOM 1165 N N . PHE A 1 80 ? 17.084 -8.116 17.708 1.000 41.914 81 PHE G N 1
ATOM 1166 C CA . PHE A 1 80 ? 17.884 -7.153 16.962 1.000 44.591 81 PHE G CA 1
ATOM 1167 C C . PHE A 1 80 ? 18.775 -7.904 15.965 1.000 47.918 81 PHE G C 1
ATOM 1168 O O . PHE A 1 80 ? 18.872 -7.476 14.822 1.000 51.179 81 PHE G O 1
ATOM 1185 N N . ALA A 1 81 ? 19.384 -9.020 16.392 1.000 48.743 82 ALA G N 1
ATOM 1186 C CA . ALA A 1 81 ? 20.292 -9.822 15.576 1.000 53.221 82 ALA G CA 1
ATOM 1187 C C . ALA A 1 81 ? 19.576 -10.362 14.339 1.000 52.523 82 ALA G C 1
ATOM 1188 O O . ALA A 1 81 ? 20.083 -10.235 13.222 1.000 54.896 82 ALA G O 1
ATOM 1195 N N . LEU A 1 82 ? 18.380 -10.913 14.537 1.000 49.453 83 LEU G N 1
ATOM 1196 C CA . LEU A 1 82 ? 17.617 -11.459 13.428 1.000 49.982 83 LEU G CA 1
ATOM 1197 C C . LEU A 1 82 ? 17.185 -10.326 12.497 1.000 48.851 83 LEU G C 1
ATOM 1198 O O . LEU A 1 82 ? 17.292 -10.453 11.281 1.000 50.740 83 LEU G O 1
ATOM 1214 N N . ILE A 1 83 ? 16.880 -9.146 13.026 1.000 48.338 84 ILE G N 1
ATOM 1215 C CA . ILE A 1 83 ? 16.237 -8.167 12.162 1.000 49.391 84 ILE G CA 1
ATOM 1216 C C . ILE A 1 83 ? 17.259 -7.467 11.311 1.000 53.541 84 ILE G C 1
ATOM 1217 O O . ILE A 1 83 ? 17.120 -7.058 10.187 1.000 54.347 84 ILE G O 1
ATOM 1233 N N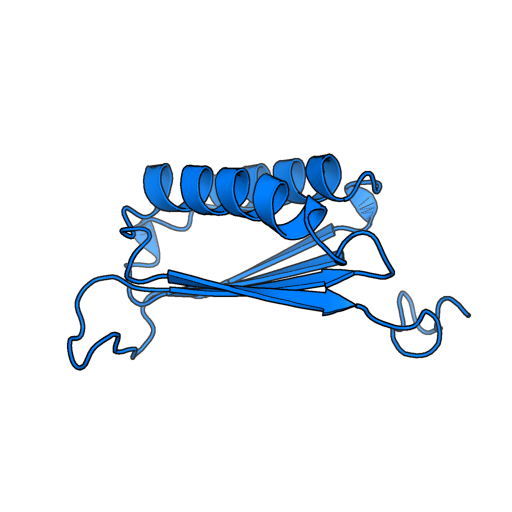 . LYS A 1 84 ? 18.353 -7.322 11.876 1.000 52.714 85 LYS G N 1
ATOM 1234 C CA . LYS A 1 84 ? 19.398 -6.842 11.054 1.000 56.222 85 LYS G CA 1
ATOM 1235 C C . LYS A 1 84 ? 19.903 -7.826 10.034 1.000 59.468 85 LYS G C 1
ATOM 1236 O O . LYS A 1 84 ? 20.386 -7.527 8.995 1.000 63.983 85 LYS G O 1
ATOM 1255 N N . ASP A 1 85 ? 20.067 -9.014 10.350 1.000 62.923 86 ASP G N 1
ATOM 1256 C CA . ASP A 1 85 ? 20.645 -9.778 9.288 1.000 66.559 86 ASP G CA 1
ATOM 1257 C C . ASP A 1 85 ? 19.754 -9.788 8.057 1.000 59.788 86 ASP G C 1
ATOM 1258 O O . ASP A 1 85 ? 20.259 -9.852 6.965 1.000 68.865 86 ASP G O 1
ATOM 1267 N N . HIS A 1 86 ? 18.452 -9.682 8.245 1.000 54.664 87 HIS G N 1
ATOM 1268 C CA . HIS A 1 86 ? 17.492 -9.869 7.175 1.000 57.079 87 HIS G CA 1
ATOM 1269 C C . HIS A 1 86 ? 17.030 -8.538 6.576 1.000 55.703 87 HIS G C 1
ATOM 1270 O O . HIS A 1 86 ? 16.786 -8.443 5.382 1.000 56.437 87 HIS G O 1
ATOM 1285 N N . LEU A 1 87 ? 16.901 -7.506 7.408 1.000 52.219 88 LEU G N 1
ATOM 1286 C CA . LEU A 1 87 ? 16.376 -6.223 6.986 1.000 52.359 88 LEU G CA 1
ATOM 1287 C C . LEU A 1 87 ? 17.492 -5.173 6.960 1.000 55.388 88 LEU G C 1
ATOM 1288 O O . LEU A 1 87 ? 17.293 -4.089 6.438 1.000 58.113 88 LEU G O 1
ATOM 1304 N N . GLU A 1 88 ? 18.680 -5.487 7.481 1.000 57.352 89 GLU G N 1
ATOM 1305 C CA . GLU A 1 88 ? 19.826 -4.590 7.410 1.000 58.624 89 GLU G CA 1
ATOM 1306 C C . GLU A 1 88 ? 19.522 -3.274 8.128 1.000 55.834 89 GLU G C 1
ATOM 1307 O O . GLU A 1 88 ? 19.907 -2.213 7.655 1.000 58.106 89 GLU G O 1
ATOM 1319 N N . ILE A 1 89 ? 18.835 -3.349 9.277 1.000 53.154 90 ILE G N 1
ATOM 1320 C CA . ILE A 1 89 ? 18.575 -2.183 10.118 1.000 53.099 90 ILE G CA 1
ATOM 1321 C C . ILE A 1 89 ? 19.629 -2.169 11.223 1.000 56.322 90 ILE G C 1
ATOM 1322 O O . ILE A 1 89 ? 19.757 -3.146 11.960 1.000 56.029 90 ILE G O 1
ATOM 1338 N N . GLU A 1 90 ? 20.401 -1.071 11.304 1.000 54.865 91 GLU G N 1
ATOM 1339 C CA . GLU A 1 90 ? 21.375 -0.870 12.365 1.000 52.407 91 GLU G CA 1
ATOM 1340 C C . GLU A 1 90 ? 20.622 -0.801 13.701 1.000 50.742 91 GLU G C 1
ATOM 1341 O O . GLU A 1 90 ? 19.519 -0.215 13.800 1.000 47.175 91 GLU G O 1
ATOM 1347 N N . GLY A 1 91 ? 21.233 -1.404 14.737 1.000 49.166 92 GLY G N 1
ATOM 1348 C CA . GLY A 1 91 ? 20.665 -1.415 16.084 1.000 47.470 92 GLY G CA 1
ATOM 1349 C C . GLY A 1 91 ? 20.351 -0.021 16.620 1.000 45.572 92 GLY G C 1
ATOM 1350 O O . GLY A 1 91 ? 19.418 0.179 17.396 1.000 44.733 92 GLY G O 1
ATOM 1354 N N . ASN A 1 92 ? 21.163 0.957 16.237 1.000 46.683 93 ASN G N 1
ATOM 1355 C CA . ASN A 1 92 ? 21.053 2.292 16.804 1.000 48.256 93 ASN G CA 1
ATOM 1356 C C . ASN A 1 92 ? 19.942 3.070 16.105 1.000 45.521 93 ASN G C 1
ATOM 1357 O O . ASN A 1 92 ? 19.783 4.248 16.361 1.000 46.389 93 ASN G O 1
ATOM 1368 N N . ARG A 1 93 ? 19.186 2.415 15.214 1.000 44.578 94 ARG G N 1
ATOM 1369 C CA . ARG A 1 93 ? 18.010 3.020 14.621 1.000 43.370 94 ARG G CA 1
ATOM 1370 C C . ARG A 1 93 ? 16.831 2.069 14.776 1.000 44.425 94 ARG G C 1
ATOM 1371 O O . ARG A 1 93 ? 15.895 2.096 13.963 1.000 38.852 94 ARG G O 1
ATOM 1392 N N . MET A 1 94 ? 16.871 1.184 15.778 1.000 42.947 95 MET G N 1
ATOM 1393 C CA . MET A 1 94 ? 15.644 0.441 16.024 1.000 40.812 95 MET G CA 1
ATOM 1394 C C . MET A 1 94 ? 15.223 0.488 17.515 1.000 38.511 95 MET G C 1
ATOM 1395 O O . MET A 1 94 ? 16.103 0.384 18.353 1.000 38.560 95 MET G O 1
ATOM 1409 N N . TYR A 1 95 ? 13.901 0.603 17.873 1.000 37.767 96 TYR G N 1
ATOM 1410 C CA . TYR A 1 95 ? 13.339 0.350 19.224 1.000 36.196 96 TYR G CA 1
ATOM 1411 C C . TYR A 1 95 ? 12.452 -0.899 19.216 1.000 35.937 96 TYR G C 1
ATOM 1412 O O . TYR A 1 95 ? 11.697 -1.116 18.284 1.000 32.227 96 TYR G O 1
ATOM 1430 N N . ILE A 1 96 ? 12.547 -1.746 20.247 1.000 33.953 97 ILE G N 1
ATOM 1431 C CA . ILE A 1 96 ? 11.519 -2.731 20.500 1.000 33.439 97 ILE G CA 1
ATOM 1432 C C . ILE A 1 96 ? 10.951 -2.522 21.913 1.000 32.986 97 ILE G C 1
ATOM 1433 O O . ILE A 1 96 ? 11.696 -2.533 22.870 1.000 34.631 97 ILE G O 1
ATOM 1449 N N . GLU A 1 97 ? 9.643 -2.340 21.988 1.000 31.624 98 GLU G N 1
ATOM 1450 C CA . GLU A 1 97 ? 8.918 -2.193 23.236 1.000 33.655 98 GLU G CA 1
ATOM 1451 C C . GLU A 1 97 ? 8.471 -3.562 23.747 1.000 35.380 98 GLU G C 1
ATOM 1452 O O . GLU A 1 97 ? 8.061 -4.410 22.952 1.000 34.635 98 GLU G O 1
ATOM 1464 N N . PHE A 1 98 ? 8.555 -3.776 25.075 1.000 31.537 99 PHE G N 1
ATOM 1465 C CA . PHE A 1 98 ? 8.110 -5.008 25.717 1.000 33.055 99 PHE G CA 1
ATOM 1466 C C . PHE A 1 98 ? 6.887 -4.631 26.552 1.000 36.509 99 PHE G C 1
ATOM 1467 O O . PHE A 1 98 ? 6.914 -3.628 27.269 1.000 37.302 99 PHE G O 1
ATOM 1484 N N . VAL A 1 99 ? 5.755 -5.308 26.310 1.000 33.305 100 VAL G N 1
ATOM 1485 C CA . VAL A 1 99 ? 4.472 -4.940 26.907 1.000 35.399 100 VAL G CA 1
ATOM 1486 C C . VAL A 1 99 ? 3.851 -6.174 27.571 1.000 34.444 100 VAL G C 1
ATOM 1487 O O . VAL A 1 99 ? 3.565 -7.154 26.927 1.000 33.222 100 VAL G O 1
ATOM 1500 N N . ASP A 1 100 ? 3.714 -6.119 28.913 1.000 35.571 101 ASP G N 1
ATOM 1501 C CA . ASP A 1 100 ? 3.058 -7.159 29.692 1.000 34.795 101 ASP G CA 1
ATOM 1502 C C . ASP A 1 100 ? 1.553 -6.935 29.607 1.000 37.782 101 ASP G C 1
ATOM 1503 O O . ASP A 1 100 ? 1.042 -5.825 29.718 1.000 44.364 101 ASP G O 1
ATOM 1512 N N . ILE A 1 101 ? 0.826 -7.988 29.293 1.000 35.586 102 ILE G N 1
ATOM 1513 C CA . ILE A 1 101 ? -0.620 -7.893 29.163 1.000 36.536 102 ILE G CA 1
ATOM 1514 C C . ILE A 1 101 ? -1.244 -8.767 30.247 1.000 35.322 102 ILE G C 1
ATOM 1515 O O . ILE A 1 101 ? -0.794 -9.876 30.455 1.000 37.951 102 ILE G O 1
ATOM 1531 N N . GLY A 1 102 ? -2.323 -8.285 30.848 1.000 37.659 103 GLY G N 1
ATOM 1532 C CA . GLY A 1 102 ? -3.109 -9.076 31.758 1.000 38.789 103 GLY G CA 1
ATOM 1533 C C . GLY A 1 102 ? -3.970 -10.093 31.018 1.000 41.728 103 GLY G C 1
ATOM 1534 O O . GLY A 1 102 ? -4.479 -9.804 29.930 1.000 38.999 103 GLY G O 1
ATOM 1538 N N . ALA A 1 103 ? -4.149 -11.264 31.634 1.000 43.004 104 ALA G N 1
ATOM 1539 C CA . ALA A 1 103 ? -4.918 -12.362 31.071 1.000 43.598 104 ALA G CA 1
ATOM 1540 C C . ALA A 1 103 ? -6.361 -11.944 30.756 1.000 44.391 104 ALA G C 1
ATOM 1541 O O . ALA A 1 103 ? -6.927 -12.405 29.760 1.000 47.313 104 ALA G O 1
ATOM 1548 N N . GLY A 1 104 ? -6.940 -11.047 31.572 1.000 40.497 105 GLY G N 1
ATOM 1549 C CA . GLY A 1 104 ? -8.303 -10.570 31.386 1.000 43.324 105 GLY G CA 1
ATOM 1550 C C . GLY A 1 104 ? -8.432 -9.500 30.297 1.000 40.102 105 GLY G C 1
ATOM 1551 O O . GLY A 1 104 ? -9.540 -9.061 29.982 1.000 41.851 105 GLY G O 1
ATOM 1555 N N . ASP A 1 105 ? -7.295 -9.109 29.713 1.000 37.634 106 ASP G N 1
ATOM 1556 C CA . ASP A 1 105 ? -7.245 -7.990 28.775 1.000 35.981 106 ASP G CA 1
ATOM 1557 C C . ASP A 1 105 ? -6.816 -8.448 27.389 1.000 36.834 106 ASP G C 1
ATOM 1558 O O . ASP A 1 105 ? -6.451 -7.602 26.580 1.000 36.554 106 ASP G O 1
ATOM 1567 N N . ILE A 1 106 ? -6.827 -9.753 27.126 1.000 36.735 107 ILE G N 1
ATOM 1568 C CA . ILE A 1 106 ? -6.644 -10.208 25.750 1.000 36.163 107 ILE G CA 1
ATOM 1569 C C . ILE A 1 106 ? -7.591 -11.378 25.492 1.000 37.947 107 ILE G C 1
ATOM 1570 O O . ILE A 1 106 ? -7.689 -12.294 26.295 1.000 38.409 107 ILE G O 1
ATOM 1586 N N . ALA A 1 107 ? -8.354 -11.280 24.379 1.000 37.610 108 ALA G N 1
ATOM 1587 C CA . ALA A 1 107 ? -9.305 -12.303 23.971 1.000 37.230 108 ALA G CA 1
ATOM 1588 C C . ALA A 1 107 ? -8.756 -13.069 22.761 1.000 39.540 108 ALA G C 1
ATOM 1589 O O . ALA A 1 107 ? -8.131 -12.474 21.874 1.000 36.896 108 ALA G O 1
ATOM 1596 N N . TYR A 1 108 ? -8.924 -14.392 22.835 1.000 40.915 109 TYR G N 1
ATOM 1597 C CA . TYR A 1 108 ? -8.581 -15.360 21.814 1.000 40.815 109 TYR G CA 1
ATOM 1598 C C . TYR A 1 108 ? -9.814 -16.222 21.579 1.000 45.384 109 TYR G C 1
ATOM 1599 O O . TYR A 1 108 ? -10.456 -16.691 22.522 1.000 43.706 109 TYR G O 1
ATOM 1617 N N . ASN A 1 109 ? -10.180 -16.413 20.303 1.000 45.620 110 ASN G N 1
ATOM 1618 C CA . ASN A 1 109 ? -11.342 -17.228 20.010 1.000 44.736 110 ASN G CA 1
ATOM 1619 C C . ASN A 1 109 ? -12.551 -16.775 20.837 1.000 43.308 110 ASN G C 1
ATOM 1620 O O . ASN A 1 109 ? -13.312 -17.588 21.304 1.000 48.228 110 ASN G O 1
ATOM 1631 N N . GLY A 1 110 ? -12.773 -15.476 20.977 1.000 42.637 111 GLY G N 1
ATOM 1632 C CA . GLY A 1 110 ? -14.042 -14.989 21.480 1.000 45.584 111 GLY G CA 1
ATOM 1633 C C . GLY A 1 110 ? -14.127 -14.824 23.002 1.000 45.995 111 GLY G C 1
ATOM 1634 O O . GLY A 1 110 ? -15.186 -14.457 23.488 1.000 49.401 111 GLY G O 1
ATOM 1638 N N . ARG A 1 111 ? -13.043 -15.084 23.746 1.000 46.439 112 ARG G N 1
ATOM 1639 C CA . ARG A 1 111 ? -13.102 -15.096 25.207 1.000 47.629 112 ARG G CA 1
ATOM 1640 C C . ARG A 1 111 ? -11.740 -14.655 25.708 1.000 45.260 112 ARG G C 1
ATOM 1641 O O . ARG A 1 111 ? -10.731 -14.908 25.062 1.000 42.987 112 ARG G O 1
ATOM 1647 N N . THR A 1 112 ? -11.698 -14.033 26.872 1.000 44.190 113 THR G N 1
ATOM 1648 C CA . THR A 1 112 ? -10.412 -13.758 27.492 1.000 42.016 113 THR G CA 1
ATOM 1649 C C . THR A 1 112 ? -9.822 -15.047 28.072 1.000 43.851 113 THR G C 1
ATOM 1650 O O . THR A 1 112 ? -10.508 -16.056 28.204 1.000 42.942 113 THR G O 1
ATOM 1661 N N . PHE A 1 113 ? -8.543 -14.984 28.437 1.000 47.166 114 PHE G N 1
ATOM 1662 C CA . PHE A 1 113 ? -7.864 -16.116 29.059 1.000 52.420 114 PHE G CA 1
ATOM 1663 C C . PHE A 1 113 ? -8.154 -16.191 30.555 1.000 55.004 114 PHE G C 1
ATOM 1664 O O . PHE A 1 113 ? -7.948 -17.248 31.149 1.000 61.806 114 PHE G O 1
ATOM 1681 N N . ALA A 1 114 ? -8.627 -15.084 31.151 1.000 55.866 115 ALA G N 1
ATOM 1682 C CA . ALA A 1 114 ? -8.979 -15.058 32.564 1.000 64.542 115 ALA G CA 1
ATOM 1683 C C . ALA A 1 114 ? -9.934 -13.894 32.872 1.000 68.980 115 ALA G C 1
ATOM 1684 O O . ALA A 1 114 ? -11.030 -14.186 33.446 1.000 72.459 115 ALA G O 1
#

Nearest PDB structures (foldseek):
  1hfo-assembly1_C  TM=9.805E-01  e=3.526E-16  Trichinella spiralis
  4evg-assembly1_C  TM=9.825E-01  e=8.918E-16  Homo sapiens
  7kqx-assembly1_C  TM=9.808E-01  e=1.163E-15  Homo sapiens
  5eiz-assembly1_C  TM=9.807E-01  e=1.242E-15  Homo sapiens
  4xx7-assembly1_C  TM=9.819E-01  e=1.976E-15  Homo sapiens